Protein AF-S8CGK1-F1 (afdb_monomer)

Radius of gyration: 12.71 Å; Cα contacts (8 Å, |Δi|>4): 52; chains: 1; bounding box: 28×21×35 Å

Foldseek 3Di:
DDDDPLVVVLVVLLVCLLVDPDPVVNVVSLVSNVVSLVVLQCDADPVRHRPDDPVVSVVSVVSSVVSVVVD

Solvent-accessible surface area (backbone atoms only — not comparable to full-atom values): 4249 Å² total; per-residue (Å²): 136,80,82,52,71,59,59,54,48,42,54,52,47,65,67,48,46,82,72,52,83,50,64,71,60,36,52,51,48,50,53,52,47,52,54,41,49,53,52,50,67,69,36,53,45,98,84,70,43,66,70,58,56,72,69,57,55,49,54,51,50,54,53,50,49,67,51,52,77,77,114

InterPro domains:
  IPR019150 Vesicle transport protein, Use1 [PF09753] (5-70)
  IPR019150 Vesicle transport protein, Use1 [PTHR13050] (1-71)

Secondary structure (DSSP, 8-state):
-PPPHHHHHHHHHHHHGGG---HHHHHHHHHHHHHHHHHHHH-B-TTS-BSS-HHHHHHHHHHHHHHHTT-

Sequence (71 aa):
MGLNKTEVNLRRLLAAAPQQQNQTKLMHYVATLREQLEQLAEERNSDGLPRVSKAVLKEYSEKIEAIATKL

Nearest PDB structures (foldseek):
  1qq3-assembly1_A  TM=6.401E-01  e=3.497E+00  Escherichia coli
  3m4b-assembly1_A  TM=5.827E-01  e=4.180E+00  Escherichia coli
  7xrz-assembly2_Y  TM=6.021E-01  e=4.436E+00  Escherichia coli
  5l31-assembly1_C  TM=5.270E-01  e=9.054E+00  Escherichia coli

Organism: NCBI:txid192259

pLDDT: mean 94.42, std 6.26, range [55.56, 98.5]

Structure (mmCIF, N/CA/C/O backbone):
data_AF-S8CGK1-F1
#
_entry.id   AF-S8CGK1-F1
#
loop_
_atom_site.group_PDB
_atom_site.id
_atom_site.type_symbol
_atom_site.label_atom_id
_atom_site.label_alt_id
_atom_site.label_comp_id
_atom_site.label_asym_id
_atom_site.label_entity_id
_atom_site.label_seq_id
_atom_site.pdbx_PDB_ins_code
_atom_site.Cartn_x
_atom_site.Cartn_y
_atom_site.Cartn_z
_atom_site.occupancy
_atom_site.B_iso_or_equiv
_atom_site.auth_seq_id
_atom_site.auth_comp_id
_atom_site.auth_asym_id
_atom_site.auth_atom_id
_atom_site.pdbx_PDB_model_num
ATOM 1 N N . MET A 1 1 ? 4.735 -11.015 -18.330 1.00 55.56 1 MET A N 1
ATOM 2 C CA . MET A 1 1 ? 5.391 -10.858 -17.012 1.00 55.56 1 MET A CA 1
ATOM 3 C C . MET A 1 1 ? 4.300 -10.718 -15.963 1.00 55.56 1 MET A C 1
ATOM 5 O O . MET A 1 1 ? 3.407 -9.909 -16.168 1.00 55.56 1 MET A O 1
ATOM 9 N N . GLY A 1 2 ? 4.304 -11.560 -14.927 1.00 74.62 2 GLY A N 1
ATOM 10 C CA . GLY A 1 2 ? 3.315 -11.498 -13.843 1.00 74.62 2 GLY A CA 1
ATOM 11 C C . GLY A 1 2 ? 3.577 -10.345 -12.870 1.00 74.62 2 GLY A C 1
ATOM 12 O O . GLY A 1 2 ? 4.642 -9.728 -12.913 1.00 74.62 2 GLY A O 1
ATOM 13 N N . LEU A 1 3 ? 2.605 -10.077 -11.995 1.00 78.56 3 LEU A N 1
ATOM 14 C CA . LEU A 1 3 ? 2.733 -9.101 -10.908 1.00 78.56 3 LEU A CA 1
ATOM 15 C C . LEU A 1 3 ? 3.889 -9.497 -9.976 1.00 78.56 3 LEU A C 1
ATOM 17 O O . LEU A 1 3 ? 4.006 -10.666 -9.601 1.00 78.56 3 LEU A O 1
ATOM 21 N N . ASN A 1 4 ? 4.724 -8.530 -9.587 1.00 86.69 4 ASN A N 1
ATOM 22 C CA . ASN A 1 4 ? 5.774 -8.762 -8.594 1.00 86.69 4 ASN A CA 1
ATOM 23 C C . ASN A 1 4 ? 5.165 -8.877 -7.185 1.00 86.69 4 ASN A C 1
ATOM 25 O O . ASN A 1 4 ? 4.067 -8.384 -6.918 1.00 86.69 4 ASN A O 1
ATOM 29 N N . LYS A 1 5 ? 5.891 -9.513 -6.263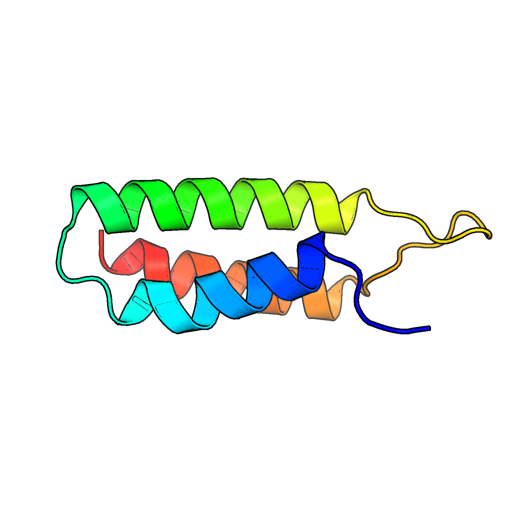 1.00 90.94 5 LYS A N 1
ATOM 30 C CA . LYS A 1 5 ? 5.489 -9.723 -4.868 1.00 90.94 5 LYS A CA 1
ATOM 31 C C . LYS A 1 5 ? 5.045 -8.424 -4.187 1.00 90.94 5 LYS A C 1
ATOM 33 O O . LYS A 1 5 ? 4.048 -8.448 -3.470 1.00 90.94 5 LYS A O 1
ATOM 38 N N . THR A 1 6 ? 5.739 -7.314 -4.439 1.00 93.69 6 THR A N 1
ATOM 39 C CA . THR A 1 6 ? 5.414 -5.985 -3.898 1.00 93.69 6 THR A CA 1
ATOM 40 C C . THR A 1 6 ? 4.020 -5.539 -4.328 1.00 93.69 6 THR A C 1
ATOM 42 O O . THR A 1 6 ? 3.181 -5.251 -3.480 1.00 93.69 6 THR A O 1
ATOM 45 N N . GLU A 1 7 ? 3.711 -5.597 -5.626 1.00 94.19 7 GLU A N 1
ATOM 46 C CA . GLU A 1 7 ? 2.393 -5.211 -6.139 1.00 94.19 7 GLU A CA 1
ATOM 47 C C . GLU A 1 7 ? 1.280 -6.166 -5.675 1.00 94.19 7 GLU A C 1
ATOM 49 O O . GLU A 1 7 ? 0.174 -5.732 -5.345 1.00 94.19 7 GLU A O 1
ATOM 54 N N . VAL A 1 8 ? 1.560 -7.472 -5.592 1.00 95.44 8 VAL A N 1
ATOM 55 C CA . VAL A 1 8 ? 0.600 -8.453 -5.056 1.00 95.44 8 VAL A CA 1
ATOM 56 C C . VAL A 1 8 ? 0.281 -8.164 -3.588 1.00 95.44 8 VAL A C 1
ATOM 58 O O . VAL A 1 8 ? -0.886 -8.209 -3.194 1.00 95.44 8 VAL A O 1
ATOM 61 N N . ASN A 1 9 ? 1.293 -7.861 -2.775 1.00 96.12 9 ASN A N 1
ATOM 62 C CA . ASN A 1 9 ? 1.107 -7.521 -1.368 1.00 96.12 9 ASN A CA 1
ATOM 63 C C . ASN A 1 9 ? 0.353 -6.200 -1.199 1.00 96.12 9 ASN A C 1
ATOM 65 O O . ASN A 1 9 ? -0.607 -6.164 -0.428 1.00 96.12 9 ASN A O 1
ATOM 69 N N . LEU A 1 10 ? 0.711 -5.174 -1.978 1.00 97.12 10 LEU A N 1
ATOM 70 C CA . LEU A 1 10 ? 0.040 -3.876 -1.977 1.00 97.12 10 LEU A CA 1
ATOM 71 C C . LEU A 1 10 ? -1.458 -4.044 -2.256 1.00 97.12 10 LEU A C 1
ATOM 73 O O . LEU A 1 10 ? -2.301 -3.575 -1.492 1.00 97.12 10 LEU A O 1
ATOM 77 N N . ARG A 1 11 ? -1.810 -4.802 -3.303 1.00 97.06 11 ARG A N 1
ATOM 78 C CA . ARG A 1 11 ? -3.208 -5.098 -3.657 1.00 97.06 11 ARG A CA 1
ATOM 79 C C . ARG A 1 11 ? -3.962 -5.837 -2.552 1.00 97.06 11 ARG A C 1
ATOM 81 O O . ARG A 1 11 ? -5.120 -5.521 -2.286 1.00 97.06 11 ARG A O 1
ATOM 88 N N . ARG A 1 12 ? -3.323 -6.812 -1.898 1.00 97.62 1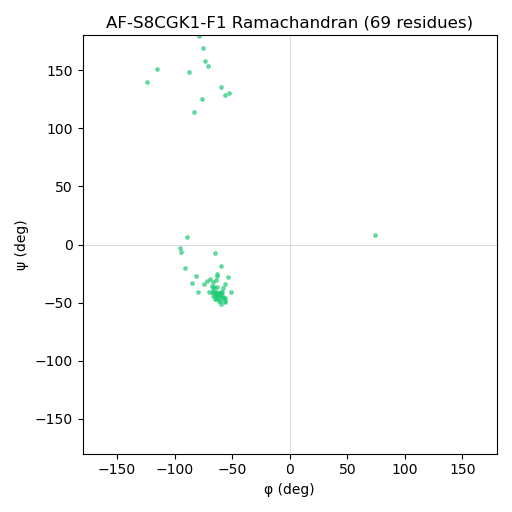2 ARG A N 1
ATOM 89 C CA . ARG A 1 12 ? -3.928 -7.555 -0.777 1.00 97.62 12 ARG A CA 1
ATOM 90 C C . ARG A 1 12 ? -4.187 -6.647 0.423 1.00 97.62 12 ARG A C 1
ATOM 92 O O . ARG A 1 12 ? -5.268 -6.716 1.004 1.00 97.62 12 ARG A O 1
ATOM 99 N N . LEU A 1 13 ? -3.235 -5.780 0.770 1.00 97.44 13 LEU A N 1
ATOM 100 C CA . LEU A 1 13 ? -3.397 -4.819 1.861 1.00 97.44 13 LEU A CA 1
ATOM 10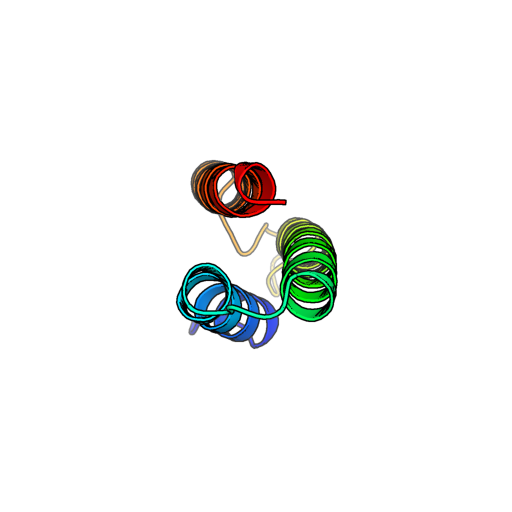1 C C . LEU A 1 13 ? -4.469 -3.772 1.545 1.00 97.44 13 LEU A C 1
ATOM 103 O O . LEU A 1 13 ? -5.296 -3.497 2.409 1.00 97.44 13 LEU A O 1
ATOM 107 N N . LEU A 1 14 ? -4.532 -3.267 0.309 1.00 97.88 14 LEU A N 1
ATOM 108 C CA . LEU A 1 14 ? -5.581 -2.341 -0.134 1.00 97.88 14 LEU A CA 1
ATOM 109 C C . LEU A 1 14 ? -6.986 -2.933 0.027 1.00 97.88 14 LEU A C 1
ATOM 111 O O . LEU A 1 14 ? -7.913 -2.222 0.402 1.00 97.88 14 LEU A O 1
ATOM 115 N N . ALA A 1 15 ? -7.152 -4.234 -0.221 1.00 97.62 15 ALA A N 1
ATOM 116 C CA . ALA A 1 15 ? -8.430 -4.915 -0.028 1.00 97.62 15 ALA A CA 1
ATOM 117 C C . ALA A 1 15 ? -8.762 -5.162 1.458 1.00 97.62 15 ALA A C 1
ATOM 119 O O . ALA A 1 15 ? -9.931 -5.130 1.849 1.00 97.62 15 ALA A O 1
ATOM 120 N N . ALA A 1 16 ? -7.746 -5.417 2.289 1.00 96.88 16 ALA A N 1
ATOM 121 C CA . ALA A 1 16 ? -7.915 -5.767 3.699 1.00 96.88 16 ALA A CA 1
ATOM 122 C C . ALA A 1 16 ? -8.049 -4.549 4.630 1.00 96.88 16 ALA A C 1
ATOM 124 O O . ALA A 1 16 ? -8.753 -4.624 5.639 1.00 96.88 16 ALA A O 1
ATOM 125 N N . ALA A 1 17 ? -7.383 -3.434 4.317 1.00 96.50 17 ALA A N 1
ATOM 126 C CA . ALA A 1 17 ? -7.331 -2.254 5.176 1.00 96.50 17 ALA A CA 1
ATOM 127 C C . ALA A 1 17 ? -8.705 -1.612 5.442 1.00 96.50 17 ALA A C 1
ATOM 129 O O . ALA A 1 17 ? -9.005 -1.386 6.612 1.00 96.50 17 ALA A O 1
ATOM 130 N N . PRO A 1 18 ? -9.606 -1.431 4.453 1.00 95.44 18 PRO A N 1
ATOM 131 C CA . PRO A 1 18 ? -10.951 -0.904 4.704 1.00 95.44 18 PRO A CA 1
ATOM 132 C C . PRO A 1 18 ? -11.802 -1.749 5.662 1.00 95.44 18 PRO A C 1
ATOM 134 O O . PRO A 1 18 ? -12.799 -1.249 6.175 1.00 95.44 18 PRO A O 1
ATOM 137 N N . GLN A 1 19 ? -11.439 -3.020 5.868 1.00 95.56 19 GLN A N 1
ATOM 138 C CA . GLN A 1 19 ? -12.155 -3.967 6.725 1.00 95.56 19 GLN A CA 1
ATOM 139 C C . GLN A 1 19 ? -11.583 -4.017 8.154 1.00 95.56 19 GLN A C 1
ATOM 141 O O . GLN A 1 19 ? -12.133 -4.708 9.012 1.00 95.56 19 GLN A O 1
ATOM 146 N N . GLN A 1 20 ? -10.464 -3.332 8.435 1.00 95.19 20 GLN A N 1
ATOM 147 C CA . GLN A 1 20 ? -9.885 -3.304 9.779 1.00 95.19 20 GLN A CA 1
ATOM 148 C C . GLN A 1 20 ? -10.687 -2.382 10.700 1.00 95.19 20 GLN A C 1
ATOM 150 O O . GLN A 1 20 ? -10.844 -1.200 10.427 1.00 95.19 20 GLN A O 1
ATOM 155 N N . GLN A 1 21 ? -11.139 -2.927 11.830 1.00 93.69 21 GLN A N 1
ATOM 156 C CA . GLN A 1 21 ? -11.838 -2.167 12.877 1.00 93.69 21 GLN A CA 1
ATOM 157 C C . GLN A 1 21 ? -10.880 -1.611 13.942 1.00 93.69 21 GLN A C 1
ATOM 159 O O . GLN A 1 21 ? -11.215 -0.682 14.670 1.00 93.69 21 GLN A O 1
ATOM 164 N N . ASN A 1 22 ? -9.677 -2.183 14.054 1.00 96.31 22 ASN A N 1
ATOM 165 C CA . ASN A 1 22 ? -8.670 -1.729 15.006 1.00 96.31 22 ASN A CA 1
ATOM 166 C C . ASN A 1 22 ? -7.897 -0.536 14.421 1.00 96.31 22 ASN A C 1
ATOM 168 O O . ASN A 1 22 ? -7.149 -0.702 13.458 1.00 96.31 22 ASN A O 1
ATOM 172 N N . GLN A 1 23 ? -8.053 0.634 15.043 1.00 94.69 23 GLN A N 1
ATOM 173 C CA . GLN A 1 23 ? -7.450 1.899 14.611 1.00 94.69 23 GLN A CA 1
ATOM 174 C C . GLN A 1 23 ? -5.918 1.850 14.555 1.00 94.69 23 GLN A C 1
ATOM 176 O O . GLN A 1 23 ? -5.320 2.232 13.554 1.00 94.69 23 GLN A O 1
ATOM 181 N N . THR A 1 24 ? -5.261 1.288 15.573 1.00 97.00 24 THR A N 1
ATOM 182 C CA . THR A 1 24 ? -3.798 1.127 15.578 1.00 97.00 24 THR A CA 1
ATOM 183 C C . THR A 1 24 ? -3.327 0.264 14.414 1.00 97.00 24 THR A C 1
ATOM 185 O O . THR A 1 24 ? -2.381 0.609 13.708 1.00 97.00 24 THR A O 1
ATOM 188 N N . LYS A 1 25 ? -4.022 -0.844 14.156 1.00 96.31 25 LYS A N 1
ATOM 189 C CA . LYS A 1 25 ? -3.696 -1.730 13.038 1.00 96.31 25 LYS A CA 1
ATOM 190 C C . LYS A 1 25 ? -3.967 -1.075 11.681 1.00 96.31 25 LYS A C 1
ATOM 192 O O . LYS A 1 25 ? -3.195 -1.295 10.751 1.00 96.31 25 LYS A O 1
ATOM 197 N N . LEU A 1 26 ? -5.013 -0.254 11.576 1.00 97.12 26 LEU A N 1
ATOM 198 C CA . LEU A 1 26 ? -5.300 0.532 10.378 1.00 97.12 26 LEU A CA 1
ATOM 199 C C . LEU A 1 26 ? -4.189 1.557 10.105 1.00 97.12 26 LEU A C 1
ATOM 201 O O . LEU A 1 26 ? -3.716 1.626 8.972 1.00 97.12 26 LEU A O 1
ATOM 205 N N . MET A 1 27 ? -3.700 2.265 11.132 1.00 97.56 27 MET A N 1
ATOM 206 C CA . MET A 1 27 ? -2.550 3.175 11.006 1.00 97.56 27 MET A CA 1
ATOM 207 C C . MET A 1 27 ? -1.315 2.446 10.470 1.00 97.56 27 MET A C 1
ATOM 209 O O . MET A 1 27 ? -0.678 2.912 9.525 1.00 97.56 27 MET A O 1
ATOM 213 N N . HIS A 1 28 ? -1.007 1.265 11.018 1.00 97.62 28 HIS A N 1
ATOM 214 C CA . HIS A 1 28 ? 0.104 0.449 10.528 1.00 97.62 28 HIS A CA 1
ATOM 215 C C . HIS A 1 28 ? -0.094 0.005 9.076 1.00 97.62 28 HIS A C 1
ATOM 217 O O . HIS A 1 28 ? 0.847 0.062 8.291 1.00 97.62 28 HIS A O 1
ATOM 223 N N . TYR A 1 29 ? -1.308 -0.395 8.690 1.00 97.75 29 TYR A N 1
ATOM 224 C CA . TYR A 1 29 ? -1.595 -0.782 7.309 1.00 97.75 29 TYR A CA 1
ATOM 225 C C . TYR A 1 29 ? -1.420 0.387 6.339 1.00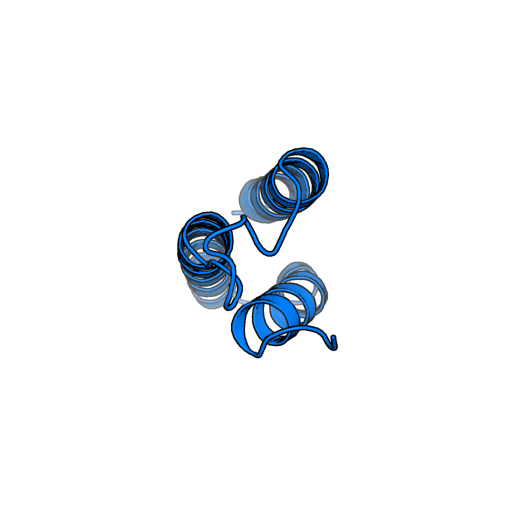 97.75 29 TYR A C 1
ATOM 227 O O . TYR A 1 29 ? -0.829 0.192 5.282 1.00 97.75 29 TYR A O 1
ATOM 235 N N . VAL A 1 30 ? -1.870 1.595 6.694 1.00 98.12 30 VAL A N 1
ATOM 236 C CA . VAL A 1 30 ? -1.654 2.802 5.878 1.00 98.12 30 VAL A CA 1
ATOM 237 C C . VAL A 1 30 ? -0.160 3.104 5.730 1.00 98.12 30 VAL A C 1
ATOM 239 O O . VAL A 1 30 ? 0.292 3.373 4.618 1.00 98.12 30 VAL A O 1
ATOM 242 N N . ALA A 1 31 ? 0.625 2.993 6.806 1.00 98.38 31 ALA A N 1
ATOM 243 C CA . ALA A 1 31 ? 2.076 3.174 6.742 1.00 98.38 31 ALA A CA 1
ATOM 244 C C . ALA A 1 31 ? 2.746 2.152 5.801 1.00 98.38 31 ALA A C 1
ATOM 246 O O . ALA A 1 31 ? 3.484 2.543 4.899 1.00 98.38 31 ALA A O 1
ATOM 247 N N . THR A 1 32 ? 2.424 0.860 5.942 1.00 98.12 32 THR A N 1
ATOM 248 C CA . THR A 1 32 ? 2.959 -0.199 5.066 1.00 98.12 32 THR A CA 1
ATOM 249 C C . THR A 1 32 ? 2.527 -0.024 3.609 1.00 98.12 32 THR A C 1
ATOM 251 O O . THR A 1 32 ? 3.302 -0.300 2.697 1.00 98.12 32 THR A O 1
ATOM 254 N N . LEU A 1 33 ? 1.297 0.431 3.363 1.00 98.50 33 LEU A N 1
ATOM 255 C CA . LEU A 1 33 ? 0.806 0.700 2.013 1.00 98.50 33 LEU A CA 1
ATOM 256 C C . LEU A 1 33 ? 1.603 1.816 1.320 1.00 98.50 33 LEU A C 1
ATOM 258 O O . LEU A 1 33 ? 1.922 1.676 0.140 1.00 98.50 33 LEU A O 1
ATOM 262 N N . ARG A 1 34 ? 1.939 2.896 2.038 1.00 98.44 34 ARG A N 1
ATOM 263 C CA . ARG A 1 34 ? 2.763 3.996 1.506 1.00 98.44 34 ARG A CA 1
ATOM 264 C C . ARG A 1 34 ? 4.181 3.524 1.180 1.00 98.44 34 ARG A C 1
ATOM 266 O O . ARG A 1 34 ? 4.624 3.719 0.054 1.00 98.44 34 ARG A O 1
ATOM 273 N N . GLU A 1 35 ? 4.816 2.792 2.095 1.00 98.19 35 GLU A N 1
ATOM 274 C CA . GLU A 1 35 ? 6.153 2.219 1.881 1.00 98.19 35 GLU A CA 1
ATOM 275 C C . GLU A 1 35 ? 6.192 1.286 0.655 1.00 98.19 35 GLU A C 1
ATOM 277 O O . GLU A 1 35 ? 7.076 1.384 -0.195 1.00 98.19 35 GLU A O 1
ATOM 282 N N . GLN A 1 36 ? 5.206 0.394 0.515 1.00 97.19 36 GLN A N 1
ATOM 283 C CA . GLN A 1 36 ? 5.137 -0.511 -0.637 1.00 97.19 36 GLN A CA 1
ATOM 284 C C . GLN A 1 36 ? 4.884 0.226 -1.954 1.00 97.19 36 GLN A C 1
ATOM 286 O O . GLN A 1 36 ? 5.350 -0.227 -3.001 1.00 97.19 36 GLN A O 1
ATOM 291 N N . LEU A 1 37 ? 4.149 1.341 -1.928 1.00 97.75 37 LEU A N 1
ATOM 292 C CA . LEU A 1 37 ? 3.953 2.174 -3.109 1.00 97.75 37 LEU A CA 1
ATOM 293 C C . LEU A 1 37 ? 5.261 2.854 -3.538 1.00 97.75 37 LEU A C 1
ATOM 295 O O . LEU A 1 37 ? 5.549 2.893 -4.735 1.00 97.75 37 LEU A O 1
ATOM 299 N N . GLU A 1 38 ? 6.055 3.346 -2.584 1.00 97.38 38 GLU A N 1
ATOM 300 C CA . GLU A 1 38 ? 7.382 3.917 -2.846 1.00 97.38 38 GLU A CA 1
ATOM 301 C C . GLU A 1 38 ? 8.316 2.871 -3.467 1.00 97.38 38 GLU A C 1
ATOM 303 O O . GLU A 1 38 ? 8.861 3.102 -4.547 1.00 97.38 38 GLU A O 1
ATOM 308 N N . GLN A 1 39 ? 8.391 1.672 -2.880 1.00 95.94 39 GLN A N 1
ATOM 309 C CA . GLN A 1 39 ? 9.161 0.556 -3.444 1.00 95.94 39 GLN A CA 1
ATOM 310 C C . GLN A 1 39 ? 8.711 0.220 -4.873 1.00 95.94 39 GLN A C 1
ATOM 312 O O . GLN A 1 39 ? 9.533 0.082 -5.779 1.00 95.94 39 GLN A O 1
ATOM 317 N N . LEU A 1 40 ? 7.399 0.140 -5.112 1.00 94.94 40 LEU A N 1
ATOM 318 C CA . LEU A 1 40 ? 6.850 -0.161 -6.435 1.00 94.94 40 LEU A CA 1
ATOM 319 C C . LEU A 1 40 ? 7.174 0.926 -7.475 1.00 94.94 40 LEU A C 1
ATOM 321 O O . LEU A 1 40 ? 7.320 0.620 -8.660 1.00 94.94 40 LEU A O 1
ATOM 325 N N . ALA A 1 41 ? 7.298 2.186 -7.053 1.00 95.25 41 ALA A N 1
ATOM 326 C CA . ALA A 1 41 ? 7.681 3.294 -7.923 1.00 95.25 41 ALA A CA 1
ATOM 327 C C . ALA A 1 41 ? 9.165 3.243 -8.331 1.00 95.25 41 ALA A C 1
ATOM 329 O O . ALA A 1 41 ? 9.520 3.664 -9.443 1.00 95.25 41 ALA A O 1
ATOM 330 N N . GLU A 1 42 ? 10.022 2.710 -7.463 1.00 95.50 42 GLU A N 1
ATOM 331 C CA . GLU A 1 42 ? 11.450 2.504 -7.721 1.00 95.50 42 GLU A CA 1
ATOM 332 C C . GLU A 1 42 ? 11.725 1.235 -8.530 1.00 95.50 42 GLU A C 1
ATOM 334 O O . GLU A 1 42 ? 12.693 1.186 -9.291 1.00 95.50 42 GLU A O 1
ATOM 339 N N . GLU A 1 43 ? 10.849 0.233 -8.444 1.00 93.25 43 GLU A N 1
ATOM 340 C CA . GLU A 1 43 ? 11.023 -1.032 -9.145 1.00 93.25 43 GLU A CA 1
ATOM 341 C C . GLU A 1 43 ? 11.177 -0.855 -10.666 1.00 93.25 43 GLU A C 1
ATOM 343 O O . GLU A 1 43 ? 10.367 -0.228 -11.369 1.00 93.25 43 GLU A O 1
ATOM 348 N N . ARG A 1 44 ? 12.236 -1.478 -11.189 1.00 92.62 44 ARG A N 1
ATOM 349 C CA . ARG A 1 44 ? 12.535 -1.565 -12.618 1.00 92.62 44 ARG A CA 1
ATOM 350 C C . ARG A 1 44 ? 12.468 -3.011 -13.105 1.00 92.62 44 ARG A C 1
ATOM 352 O O . ARG A 1 44 ? 12.639 -3.966 -12.339 1.00 92.62 44 ARG A O 1
ATOM 359 N N . ASN A 1 45 ? 12.130 -3.195 -14.376 1.00 90.12 45 ASN A N 1
ATOM 360 C CA . ASN A 1 45 ? 12.271 -4.484 -15.045 1.00 90.12 45 ASN A CA 1
ATOM 361 C C . ASN A 1 45 ? 13.740 -4.718 -15.457 1.00 90.12 45 ASN A C 1
ATOM 363 O O . ASN A 1 45 ? 14.606 -3.884 -15.203 1.00 90.12 45 ASN A O 1
ATOM 367 N N . SER A 1 46 ? 14.019 -5.866 -16.077 1.00 89.81 46 SER A N 1
ATOM 368 C CA . SER A 1 46 ? 15.348 -6.223 -16.605 1.00 89.81 46 SER A CA 1
ATOM 369 C C . SER A 1 46 ? 15.932 -5.176 -17.556 1.00 89.81 46 SER A C 1
ATOM 371 O O . SER A 1 46 ? 17.145 -5.031 -17.634 1.00 89.81 46 SER A O 1
ATOM 373 N N . ASP A 1 47 ? 15.065 -4.435 -18.240 1.00 91.06 47 ASP A N 1
ATOM 374 C CA . ASP A 1 47 ? 15.405 -3.401 -19.215 1.00 91.06 47 ASP A CA 1
ATOM 375 C C . ASP A 1 47 ? 15.569 -2.011 -18.573 1.00 91.06 47 ASP A C 1
ATOM 377 O O . ASP A 1 47 ? 15.708 -1.009 -19.270 1.00 91.06 47 ASP A O 1
ATOM 381 N N . GLY A 1 48 ? 15.519 -1.919 -17.238 1.00 91.56 48 GLY A N 1
ATOM 382 C CA . GLY A 1 48 ? 15.654 -0.657 -16.509 1.00 91.56 48 GLY A CA 1
ATOM 383 C C . GLY A 1 48 ? 14.425 0.257 -16.589 1.00 91.56 48 GLY A C 1
ATOM 384 O O . GLY A 1 48 ? 14.476 1.391 -16.116 1.00 91.56 48 GLY A O 1
ATOM 385 N N . LEU A 1 49 ? 13.309 -0.215 -17.151 1.00 91.56 49 LEU A N 1
ATOM 386 C CA . LEU A 1 49 ? 12.062 0.539 -17.269 1.00 91.56 49 LEU A CA 1
ATOM 387 C C . LEU A 1 49 ? 11.190 0.379 -16.015 1.00 91.56 49 LEU A C 1
ATOM 389 O O . LEU A 1 49 ? 11.205 -0.687 -15.393 1.00 91.56 49 LEU A O 1
ATOM 393 N N . PRO A 1 50 ? 10.392 1.397 -15.642 1.00 92.69 50 PRO A N 1
ATOM 394 C CA . PRO A 1 50 ? 9.410 1.274 -14.569 1.00 92.69 50 PRO A CA 1
ATOM 395 C C . PRO A 1 50 ? 8.482 0.080 -14.788 1.00 92.69 50 PRO A C 1
ATOM 397 O O . PRO A 1 50 ? 7.910 -0.076 -15.867 1.00 92.69 50 PRO A O 1
ATOM 400 N N . ARG A 1 51 ? 8.309 -0.753 -13.757 1.00 90.44 51 ARG A N 1
ATOM 401 C CA . ARG A 1 51 ? 7.395 -1.907 -13.841 1.00 90.44 51 ARG A CA 1
ATOM 402 C C . ARG A 1 51 ? 5.931 -1.500 -13.908 1.00 90.44 51 ARG A C 1
ATOM 404 O O . ARG A 1 51 ? 5.126 -2.212 -14.500 1.00 90.44 51 ARG A O 1
ATOM 411 N N . VAL A 1 52 ? 5.604 -0.368 -13.296 1.00 92.00 52 VAL A N 1
ATOM 412 C CA . VAL A 1 52 ? 4.245 0.144 -13.168 1.00 92.00 52 VAL A CA 1
ATOM 413 C C . VAL A 1 52 ? 4.188 1.553 -13.745 1.00 92.00 52 VAL A C 1
ATOM 415 O O . VAL A 1 52 ? 5.112 2.353 -13.588 1.00 92.00 52 VAL A O 1
ATOM 418 N N . SER A 1 53 ? 3.104 1.859 -14.456 1.00 93.94 53 SER A N 1
ATOM 419 C CA . SER A 1 53 ? 2.908 3.182 -15.040 1.00 93.94 53 SER A CA 1
ATOM 420 C C . SER A 1 53 ? 2.607 4.224 -13.958 1.00 93.94 53 SER A C 1
ATOM 422 O O . SER A 1 53 ? 2.023 3.925 -12.915 1.00 93.94 53 SER A O 1
ATOM 424 N N . LYS A 1 54 ? 2.931 5.492 -14.237 1.00 94.94 54 LYS A N 1
ATOM 425 C CA . LYS A 1 54 ? 2.613 6.612 -13.334 1.00 94.94 54 LYS A CA 1
ATOM 426 C C . LYS A 1 54 ? 1.117 6.708 -13.008 1.00 94.94 54 LYS A C 1
ATOM 428 O O . LYS A 1 54 ? 0.766 7.078 -11.895 1.00 94.94 54 LYS A O 1
ATOM 433 N N . ALA A 1 55 ? 0.246 6.360 -13.959 1.00 96.31 55 ALA A N 1
ATOM 434 C CA . ALA A 1 55 ? -1.202 6.370 -13.756 1.00 96.31 55 ALA A CA 1
ATOM 435 C C . ALA A 1 55 ? -1.642 5.343 -12.700 1.00 96.31 55 ALA A C 1
ATOM 437 O O . ALA A 1 55 ? -2.447 5.666 -11.835 1.00 96.31 55 ALA A O 1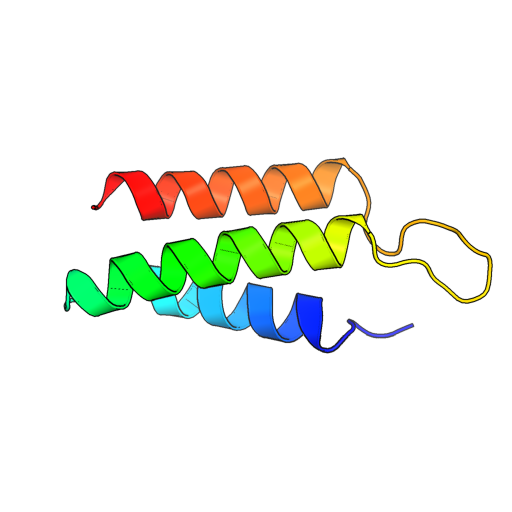
ATOM 438 N N . VAL A 1 56 ? -1.067 4.137 -12.726 1.00 95.12 56 VAL A N 1
ATOM 439 C CA . VA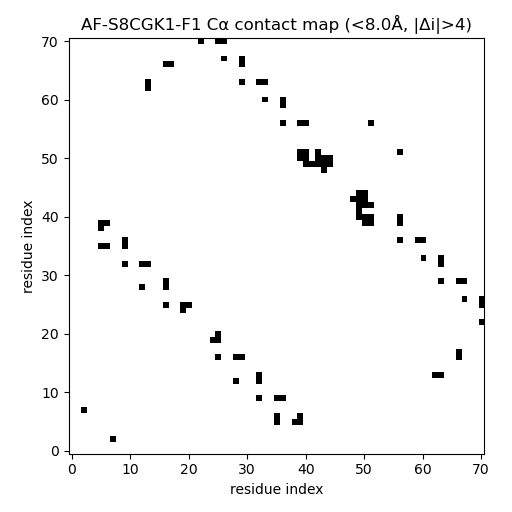L A 1 56 ? -1.381 3.088 -11.745 1.00 95.12 56 VAL A CA 1
ATOM 440 C C . VAL A 1 56 ? -0.823 3.440 -10.363 1.00 95.12 56 VAL A C 1
ATOM 442 O O . VAL A 1 56 ? -1.525 3.275 -9.370 1.00 95.12 56 VAL A O 1
ATOM 445 N N . LEU A 1 57 ? 0.394 3.995 -10.282 1.00 96.19 57 LEU A N 1
ATOM 446 C CA . LEU A 1 57 ? 0.941 4.495 -9.011 1.00 96.19 57 LEU A CA 1
ATOM 447 C C . LEU A 1 57 ? 0.047 5.585 -8.402 1.00 96.19 57 LEU A C 1
ATOM 449 O O . LEU A 1 57 ? -0.204 5.577 -7.198 1.00 96.19 57 LEU A O 1
ATOM 453 N N . LYS A 1 58 ? -0.475 6.491 -9.239 1.00 98.06 58 LYS A N 1
ATOM 454 C CA . LYS A 1 58 ? -1.423 7.521 -8.808 1.00 98.06 58 LYS A CA 1
ATOM 455 C C . LYS A 1 58 ? -2.729 6.910 -8.294 1.00 98.06 58 LYS A C 1
ATOM 457 O O . LYS A 1 58 ? -3.170 7.285 -7.216 1.00 98.06 58 LYS A O 1
ATOM 462 N N . GLU A 1 59 ? -3.307 5.947 -9.009 1.00 98.06 59 GLU A N 1
ATOM 463 C CA . GLU A 1 59 ? -4.532 5.263 -8.571 1.00 98.06 59 GLU A CA 1
ATOM 464 C C . GLU A 1 59 ? -4.342 4.570 -7.211 1.00 98.06 59 GLU A C 1
ATOM 466 O O . GLU A 1 59 ? -5.201 4.658 -6.331 1.00 98.06 59 GLU A O 1
ATOM 471 N N . TYR A 1 60 ? -3.208 3.890 -7.009 1.00 98.00 60 TYR A N 1
ATOM 472 C CA . TYR A 1 60 ? -2.890 3.296 -5.712 1.00 98.00 60 TYR A CA 1
ATOM 473 C C . TYR A 1 60 ? -2.727 4.363 -4.628 1.00 98.00 60 TYR A C 1
ATOM 475 O O . TYR A 1 60 ? -3.293 4.195 -3.553 1.00 98.00 60 TYR A O 1
ATOM 483 N N . SER A 1 61 ? -2.036 5.472 -4.910 1.00 98.38 61 SER A N 1
ATOM 484 C CA . SER A 1 61 ? -1.914 6.595 -3.972 1.00 98.38 61 SER A CA 1
ATOM 485 C C . SER A 1 61 ? -3.283 7.134 -3.546 1.00 98.38 61 SER A C 1
ATOM 487 O O . SER A 1 61 ? -3.553 7.221 -2.351 1.00 98.38 61 SER A O 1
ATOM 489 N N . GLU A 1 62 ? -4.184 7.399 -4.493 1.00 98.44 62 GLU A N 1
ATOM 490 C CA .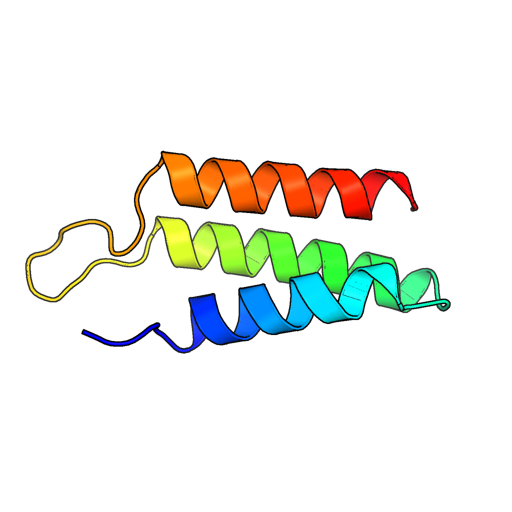 GLU A 1 62 ? -5.537 7.895 -4.204 1.00 98.44 62 GLU A CA 1
ATOM 491 C C . GLU A 1 62 ? -6.331 6.913 -3.327 1.00 98.44 62 GLU A C 1
ATOM 493 O O . GLU A 1 62 ? -6.995 7.321 -2.372 1.00 98.44 62 GLU A O 1
ATOM 498 N N . LYS A 1 63 ? -6.221 5.603 -3.592 1.00 98.38 63 LYS A N 1
ATOM 499 C CA . LYS A 1 63 ? -6.859 4.561 -2.770 1.00 98.38 63 LYS A CA 1
ATOM 500 C C . LYS A 1 63 ? -6.297 4.506 -1.349 1.00 98.38 63 LYS A C 1
ATOM 502 O O . LYS A 1 63 ? -7.067 4.308 -0.411 1.00 98.38 63 LYS A O 1
ATOM 507 N N . ILE A 1 64 ? -4.984 4.662 -1.184 1.00 98.38 64 ILE A N 1
ATOM 508 C CA . ILE A 1 64 ? -4.337 4.686 0.136 1.00 98.38 64 ILE A CA 1
ATOM 509 C C . ILE A 1 64 ? -4.826 5.893 0.932 1.00 98.38 64 ILE A C 1
ATOM 511 O O . ILE A 1 64 ? -5.241 5.734 2.079 1.00 98.38 64 ILE A O 1
ATOM 515 N N . GLU A 1 65 ? -4.848 7.076 0.320 1.00 97.88 65 GLU A N 1
ATOM 516 C CA . GLU A 1 65 ? -5.288 8.291 1.004 1.00 97.88 65 GLU A CA 1
ATOM 517 C C . GLU A 1 65 ? -6.778 8.236 1.364 1.00 97.88 65 GLU A C 1
ATOM 519 O O . GLU A 1 65 ? -7.146 8.609 2.474 1.0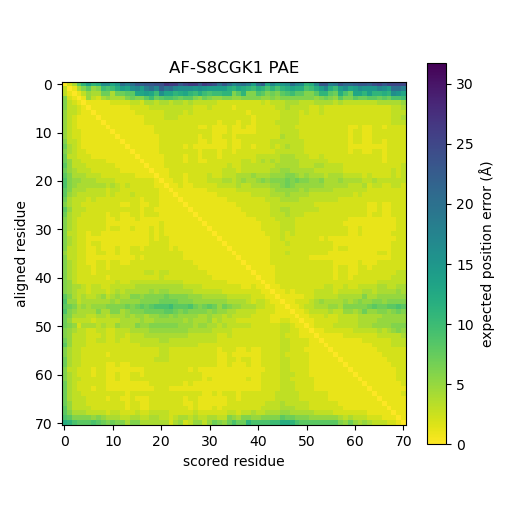0 97.88 65 GLU A O 1
ATOM 524 N N . ALA A 1 66 ? -7.630 7.648 0.517 1.00 97.88 66 ALA A N 1
ATOM 525 C CA . ALA A 1 66 ? -9.038 7.404 0.847 1.00 97.88 66 ALA A CA 1
ATOM 526 C C . ALA A 1 66 ? -9.244 6.441 2.037 1.00 97.88 66 ALA A C 1
ATOM 528 O O . ALA A 1 66 ? -10.278 6.475 2.705 1.00 97.88 66 ALA A O 1
ATOM 529 N N . ILE A 1 67 ? -8.285 5.549 2.306 1.00 96.75 67 ILE A N 1
ATOM 530 C CA . 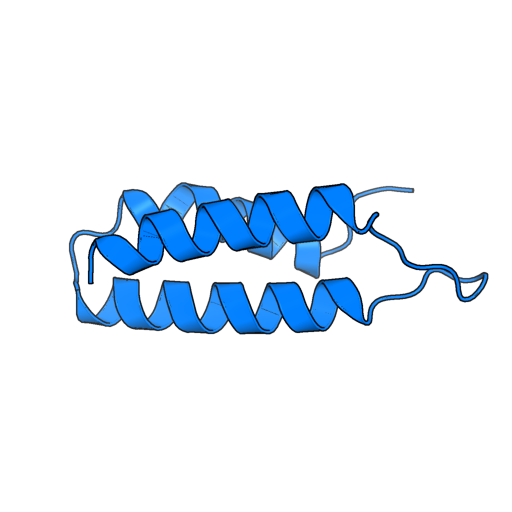ILE A 1 67 ? -8.286 4.717 3.518 1.00 96.75 67 ILE A CA 1
ATOM 531 C C . ILE A 1 67 ? -7.780 5.535 4.708 1.00 96.75 67 ILE A C 1
ATOM 533 O O . ILE A 1 67 ? -8.354 5.446 5.792 1.00 96.75 67 ILE A O 1
ATOM 537 N N . ALA A 1 68 ? -6.742 6.346 4.500 1.00 96.31 68 ALA A N 1
ATOM 538 C CA . ALA A 1 68 ? -6.143 7.188 5.527 1.00 96.31 68 ALA A CA 1
ATOM 539 C C . ALA A 1 68 ? -7.110 8.247 6.079 1.00 96.31 68 ALA A C 1
ATOM 541 O O . ALA A 1 68 ? -7.001 8.587 7.249 1.00 96.31 68 ALA A O 1
ATOM 542 N N . THR A 1 69 ? -8.105 8.706 5.308 1.00 96.12 69 THR A N 1
ATOM 543 C CA . THR A 1 69 ? -9.143 9.627 5.818 1.00 96.12 69 THR A CA 1
ATOM 544 C C . THR A 1 69 ? -10.046 9.023 6.902 1.00 96.12 69 THR A C 1
ATOM 546 O O . THR A 1 69 ? -10.911 9.721 7.423 1.00 96.12 69 THR A O 1
ATOM 549 N N . LYS A 1 70 ? -9.935 7.717 7.184 1.00 89.44 70 LYS A N 1
ATOM 550 C CA . LYS A 1 70 ? -10.690 7.018 8.241 1.00 89.44 70 LYS A CA 1
ATOM 551 C C . LYS A 1 70 ? -9.923 6.908 9.568 1.00 89.44 70 LYS A C 1
ATOM 553 O O . LYS A 1 70 ? -10.467 6.320 10.507 1.00 89.44 70 LYS A O 1
ATOM 558 N N . LEU A 1 71 ? -8.676 7.386 9.598 1.00 88.38 71 LEU A N 1
ATOM 559 C CA . LEU A 1 71 ? -7.841 7.536 10.792 1.00 88.38 71 LEU A CA 1
ATOM 560 C C . LEU A 1 71 ? -8.204 8.832 11.522 1.00 88.38 71 LEU A C 1
ATOM 562 O O . LEU A 1 71 ? -8.225 8.797 12.770 1.00 88.38 71 LEU A O 1
#

Mean predicted aligned error: 2.91 Å